Protein AF-A0A1P8ULA5-F1 (afdb_monomer)

Secondary structure (DSSP, 8-state):
-------HHHHHHHHHHTT--HHHHHHH---HHHHHHT--HHHHHHHHHHHHHHHHHT--

Radius of gyration: 11.78 Å; Cα contacts (8 Å, |Δi|>4): 28; chains: 1; bounding box: 31×32×24 Å

Organism: NCBI:txid1765967

pLDDT: mean 74.49, std 12.38, range [41.25, 85.44]

Structure (mmCIF, N/CA/C/O backbone):
data_AF-A0A1P8ULA5-F1
#
_entry.id   AF-A0A1P8ULA5-F1
#
loop_
_atom_site.group_PDB
_atom_site.id
_atom_site.type_symbol
_atom_site.label_atom_id
_atom_site.label_alt_id
_atom_site.label_comp_id
_atom_site.label_asym_id
_atom_site.label_entity_id
_atom_site.label_seq_id
_atom_site.pdbx_PDB_ins_code
_atom_site.Cartn_x
_atom_site.Cartn_y
_atom_site.Cartn_z
_atom_site.occupancy
_atom_site.B_iso_or_equiv
_atom_site.auth_seq_id
_atom_site.auth_comp_id
_atom_site.auth_asym_id
_atom_site.auth_atom_id
_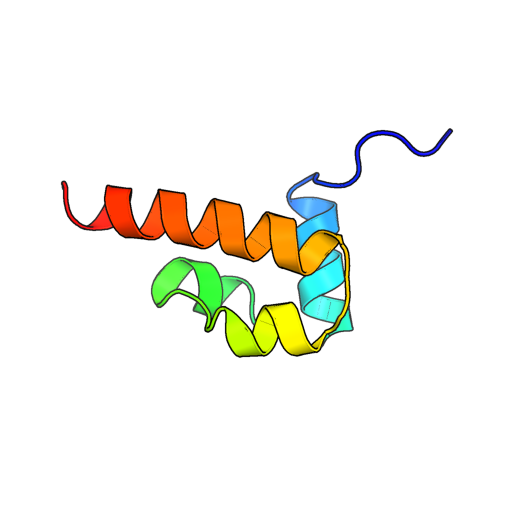atom_site.pdbx_PDB_model_num
ATOM 1 N N . MET A 1 1 ? 18.888 -4.713 -9.806 1.00 41.25 1 MET A N 1
ATOM 2 C CA . MET A 1 1 ? 18.501 -5.611 -8.692 1.00 41.25 1 MET A CA 1
ATOM 3 C C . MET A 1 1 ? 17.320 -4.969 -7.973 1.00 41.25 1 MET A C 1
ATOM 5 O O . MET A 1 1 ? 17.286 -3.753 -7.869 1.00 41.25 1 MET A O 1
ATOM 9 N N . ARG A 1 2 ? 16.306 -5.764 -7.629 1.00 49.00 2 ARG A N 1
ATOM 10 C CA . ARG A 1 2 ? 14.927 -5.372 -7.285 1.00 49.00 2 ARG A CA 1
ATOM 11 C C . ARG A 1 2 ? 14.813 -4.789 -5.861 1.00 49.00 2 ARG A C 1
ATOM 13 O O . ARG A 1 2 ? 14.440 -5.501 -4.941 1.00 49.00 2 ARG A O 1
ATOM 20 N N . ALA A 1 3 ? 15.130 -3.512 -5.685 1.00 47.81 3 ALA A N 1
ATOM 21 C CA . ALA A 1 3 ? 14.950 -2.760 -4.439 1.00 47.81 3 ALA A CA 1
ATOM 22 C C . ALA A 1 3 ? 14.505 -1.354 -4.866 1.00 47.81 3 ALA A C 1
ATOM 24 O O . ALA A 1 3 ? 15.211 -0.713 -5.625 1.00 47.81 3 ALA A O 1
ATOM 25 N N . VAL A 1 4 ? 13.320 -0.823 -4.588 1.00 47.72 4 VAL A N 1
ATOM 26 C CA . VAL A 1 4 ? 12.558 -0.774 -3.344 1.00 47.72 4 VAL A CA 1
ATOM 27 C C . VAL A 1 4 ? 11.092 -0.637 -3.776 1.00 47.72 4 VAL A C 1
ATOM 29 O O . VAL A 1 4 ? 10.681 0.400 -4.290 1.00 47.72 4 VAL A O 1
ATOM 32 N N . GLY A 1 5 ? 10.320 -1.720 -3.687 1.00 55.25 5 GLY A N 1
ATOM 33 C CA . GLY A 1 5 ? 8.994 -1.851 -4.303 1.00 55.25 5 GLY A CA 1
ATOM 34 C C . GLY A 1 5 ? 7.883 -1.031 -3.645 1.00 55.25 5 GLY A C 1
ATOM 35 O O . GLY A 1 5 ? 6.973 -1.626 -3.089 1.00 55.25 5 GLY A O 1
ATOM 36 N N . LEU A 1 6 ? 7.959 0.302 -3.651 1.00 58.47 6 LEU A N 1
ATOM 37 C CA . LEU A 1 6 ? 6.809 1.193 -3.415 1.00 58.47 6 LEU A CA 1
ATOM 38 C C . LEU A 1 6 ? 7.068 2.596 -3.990 1.00 58.47 6 LEU A C 1
ATOM 40 O O . LEU A 1 6 ? 7.035 3.599 -3.287 1.00 58.47 6 LEU A O 1
ATOM 44 N N . CYS A 1 7 ? 7.378 2.690 -5.282 1.00 68.69 7 CYS A N 1
ATOM 45 C CA . CYS A 1 7 ? 7.214 3.975 -5.961 1.00 68.69 7 CYS A CA 1
ATOM 46 C C . CYS A 1 7 ? 5.713 4.179 -6.212 1.00 68.69 7 CYS A C 1
ATOM 48 O O . CYS A 1 7 ? 5.053 3.226 -6.623 1.00 68.69 7 CYS A O 1
ATOM 50 N N . VAL A 1 8 ? 5.187 5.402 -6.052 1.00 66.94 8 VAL A N 1
ATOM 51 C CA . VAL A 1 8 ? 3.789 5.757 -6.395 1.00 66.94 8 VAL A CA 1
ATOM 52 C C . VAL A 1 8 ? 3.390 5.235 -7.780 1.00 66.94 8 VAL A C 1
ATOM 54 O O . VAL A 1 8 ? 2.265 4.791 -7.987 1.00 66.94 8 VAL A O 1
ATOM 57 N N . ASN A 1 9 ? 4.336 5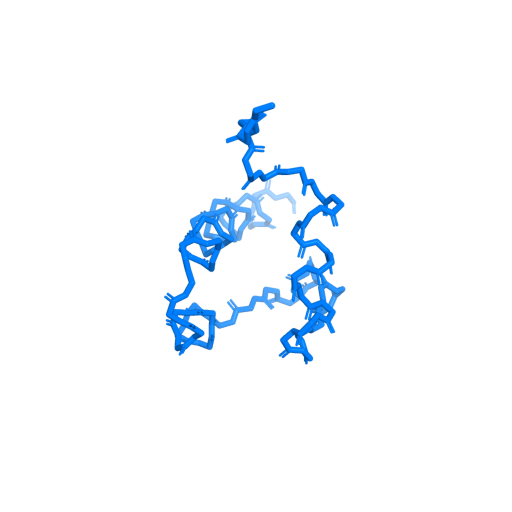.220 -8.721 1.00 75.81 9 ASN A N 1
ATOM 58 C CA . ASN A 1 9 ? 4.128 4.700 -10.068 1.00 75.81 9 ASN A CA 1
ATOM 59 C C . ASN A 1 9 ? 3.932 3.167 -10.086 1.00 75.81 9 ASN A C 1
ATOM 61 O O . ASN A 1 9 ? 3.066 2.648 -10.790 1.00 75.81 9 ASN A O 1
ATOM 65 N N . GLY A 1 10 ? 4.678 2.440 -9.249 1.00 79.31 10 GLY A N 1
ATOM 66 C CA . GLY A 1 10 ? 4.527 0.997 -9.049 1.00 79.31 10 GLY A CA 1
ATOM 67 C C . GLY A 1 10 ? 3.211 0.642 -8.360 1.00 79.31 10 GLY A C 1
ATOM 68 O O . GLY A 1 10 ? 2.513 -0.256 -8.820 1.00 79.31 10 GLY A O 1
ATOM 69 N N . THR A 1 11 ? 2.826 1.401 -7.332 1.00 77.50 11 THR A N 1
ATOM 70 C CA . THR A 1 11 ? 1.531 1.242 -6.659 1.00 77.50 11 THR A CA 1
ATOM 71 C C . THR A 1 11 ? 0.381 1.507 -7.625 1.00 77.50 11 THR A C 1
ATOM 73 O O . THR A 1 11 ? -0.507 0.675 -7.760 1.00 77.50 11 THR A O 1
ATOM 76 N N . ARG A 1 12 ? 0.431 2.601 -8.395 1.00 81.19 12 ARG A N 1
ATOM 77 C CA . ARG A 1 12 ? -0.583 2.915 -9.414 1.00 81.19 12 ARG A CA 1
ATOM 78 C C . ARG A 1 12 ? -0.687 1.829 -10.487 1.00 81.19 12 ARG A C 1
ATOM 80 O O . ARG A 1 12 ? -1.788 1.470 -10.889 1.00 81.19 12 ARG A O 1
ATOM 87 N N . THR A 1 13 ? 0.447 1.300 -10.942 1.00 83.38 13 THR A N 1
ATOM 88 C CA . THR A 1 13 ? 0.476 0.200 -11.918 1.00 83.38 13 THR A CA 1
ATOM 89 C C . THR A 1 13 ? -0.115 -1.082 -11.335 1.00 83.38 13 THR A C 1
ATOM 91 O O . THR A 1 13 ? -0.787 -1.818 -12.047 1.00 83.38 13 THR A O 1
ATOM 94 N N . TRP A 1 14 ? 0.113 -1.357 -10.052 1.00 84.00 14 TRP A N 1
ATOM 95 C CA . TRP A 1 14 ? -0.486 -2.494 -9.358 1.00 84.00 14 TRP A CA 1
ATOM 96 C C . TRP A 1 14 ? -1.999 -2.337 -9.217 1.00 84.00 14 TRP A C 1
ATOM 98 O O . TRP A 1 14 ? -2.718 -3.230 -9.641 1.00 84.00 14 TRP A O 1
ATOM 108 N N . PHE A 1 15 ? -2.487 -1.173 -8.780 1.00 83.94 15 PHE A N 1
ATOM 109 C CA . PHE A 1 15 ? -3.925 -0.873 -8.758 1.00 83.94 15 PHE A CA 1
ATOM 110 C C . PHE A 1 15 ? -4.575 -1.138 -10.125 1.00 83.94 15 PHE A C 1
ATOM 112 O O . PHE A 1 15 ? -5.544 -1.882 -10.212 1.00 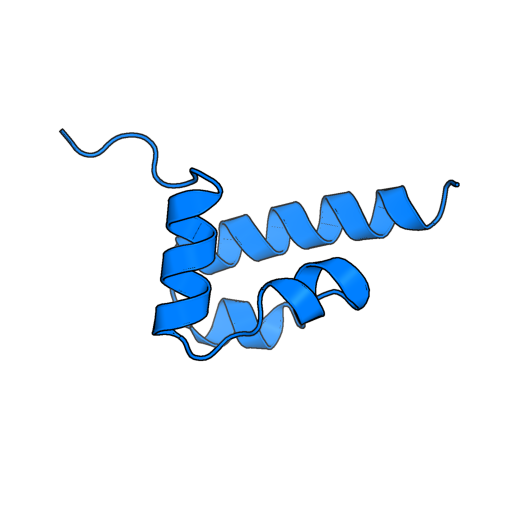83.94 15 PHE A O 1
ATOM 119 N N . ALA A 1 16 ? -3.961 -0.647 -11.207 1.00 84.44 16 ALA A N 1
ATOM 120 C CA . ALA A 1 16 ? -4.449 -0.876 -12.567 1.00 84.44 16 ALA A CA 1
ATOM 121 C C . ALA A 1 16 ? -4.424 -2.354 -13.012 1.00 84.44 16 ALA A C 1
ATOM 123 O O . ALA A 1 16 ? -5.209 -2.742 -13.869 1.00 84.44 16 ALA A O 1
ATOM 124 N N . ARG A 1 17 ? -3.529 -3.188 -12.464 1.00 84.94 17 ARG A N 1
ATOM 125 C CA . ARG A 1 17 ? -3.479 -4.636 -12.753 1.00 84.94 17 ARG A CA 1
ATOM 126 C C . ARG A 1 17 ? -4.535 -5.432 -11.995 1.00 84.94 17 ARG A C 1
ATOM 128 O O . ARG A 1 17 ? -4.931 -6.487 -12.472 1.00 84.94 17 ARG A O 1
ATOM 135 N N . HIS A 1 18 ? -4.949 -4.941 -10.833 1.00 81.81 18 HIS A N 1
ATOM 136 C CA . HIS A 1 18 ? -5.949 -5.578 -9.977 1.00 81.81 18 HIS A CA 1
ATOM 137 C C . HIS A 1 18 ? -7.361 -5.014 -10.184 1.00 81.81 18 HIS A C 1
ATOM 139 O O . HIS A 1 18 ? -8.248 -5.335 -9.404 1.00 81.81 18 HIS A O 1
ATOM 145 N N . ASP A 1 19 ? -7.566 -4.190 -11.220 1.00 81.06 19 ASP A N 1
ATOM 146 C CA . ASP A 1 19 ? -8.835 -3.497 -11.498 1.00 81.06 19 ASP A CA 1
ATOM 147 C C . ASP A 1 19 ? -9.318 -2.629 -10.315 1.00 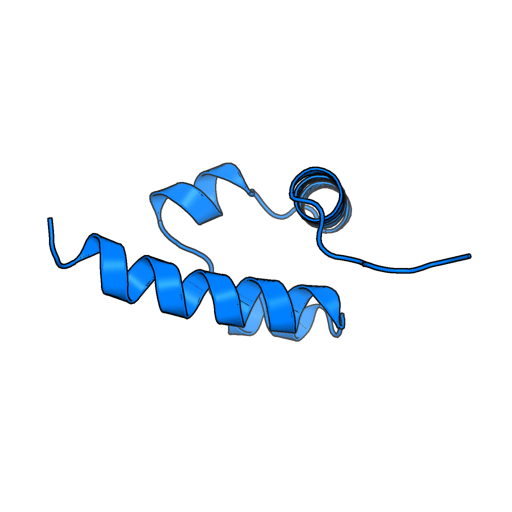81.06 19 ASP A C 1
ATOM 149 O O . ASP A 1 19 ? -10.505 -2.414 -10.094 1.00 81.06 19 ASP A O 1
ATOM 153 N N . LEU A 1 20 ? -8.370 -2.120 -9.521 1.00 82.25 20 LEU A N 1
ATOM 154 C CA . LEU A 1 20 ? -8.638 -1.264 -8.372 1.00 82.25 20 LEU A CA 1
ATOM 155 C C . LEU A 1 20 ? -8.496 0.210 -8.765 1.00 82.25 20 LEU A C 1
ATOM 157 O O . LEU A 1 20 ? -7.536 0.616 -9.428 1.00 82.25 20 LEU A O 1
ATOM 161 N N . ASP A 1 21 ? -9.409 1.047 -8.276 1.00 82.88 21 ASP A N 1
ATOM 162 C CA . ASP A 1 21 ? -9.416 2.471 -8.602 1.00 82.88 21 ASP A CA 1
ATOM 163 C C . ASP A 1 21 ? -8.583 3.292 -7.601 1.00 82.88 21 ASP A C 1
ATOM 165 O O . ASP A 1 21 ? -8.990 3.584 -6.474 1.00 82.88 21 ASP A O 1
ATOM 169 N N 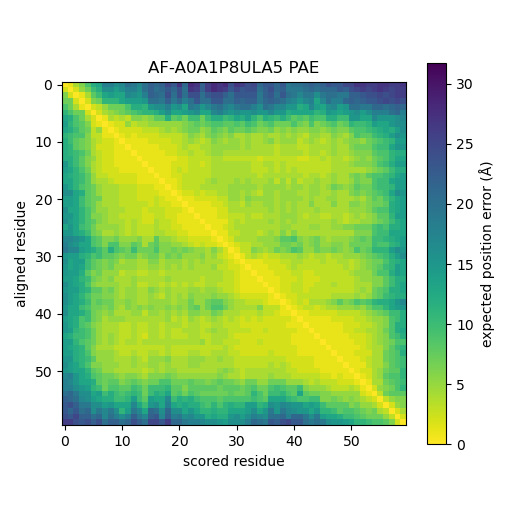. PHE A 1 22 ? -7.385 3.696 -8.033 1.00 79.75 22 PHE A N 1
ATOM 170 C CA . PHE A 1 22 ? -6.465 4.496 -7.216 1.00 79.75 22 PHE A CA 1
ATOM 171 C C . PHE A 1 22 ? -7.010 5.898 -6.895 1.00 79.75 22 PHE A C 1
ATOM 173 O O . PHE A 1 22 ? -6.651 6.499 -5.883 1.00 79.75 22 PHE A O 1
ATOM 180 N N . ARG A 1 23 ? -7.869 6.461 -7.750 1.00 81.81 23 ARG A N 1
ATOM 181 C CA . ARG A 1 23 ? -8.436 7.794 -7.525 1.00 81.81 23 ARG A CA 1
ATOM 182 C C . ARG A 1 23 ? -9.601 7.729 -6.546 1.00 81.81 23 ARG A C 1
ATOM 184 O O . ARG A 1 23 ? -9.711 8.625 -5.711 1.00 81.81 23 ARG A O 1
ATOM 191 N N . ALA A 1 24 ? -10.422 6.680 -6.615 1.00 81.81 24 ALA A N 1
ATOM 192 C CA . ALA A 1 24 ? -11.408 6.383 -5.579 1.00 81.81 24 ALA A CA 1
ATOM 193 C C . ALA A 1 24 ? -10.713 6.173 -4.226 1.00 81.81 24 ALA A C 1
ATOM 195 O O . ALA A 1 24 ? -11.099 6.811 -3.251 1.00 81.81 24 ALA A O 1
ATOM 196 N N . PHE A 1 25 ? -9.607 5.421 -4.209 1.00 79.94 25 PHE A N 1
ATOM 197 C CA . PHE A 1 25 ? -8.776 5.227 -3.020 1.00 79.94 25 PHE A CA 1
ATOM 198 C C . PHE A 1 25 ? -8.306 6.538 -2.374 1.00 79.94 25 PHE A C 1
ATOM 200 O O . PHE A 1 25 ? -8.409 6.697 -1.165 1.00 79.94 25 PHE A O 1
ATOM 207 N N . LEU A 1 26 ? -7.819 7.506 -3.156 1.00 78.88 26 LEU A N 1
ATOM 208 C CA . LEU A 1 26 ? -7.356 8.793 -2.614 1.00 78.88 26 LEU A CA 1
ATOM 209 C C . LEU A 1 26 ? -8.486 9.712 -2.123 1.00 78.88 26 LEU A C 1
ATOM 211 O O . LEU A 1 26 ? -8.230 10.629 -1.341 1.00 78.88 26 LEU A O 1
ATOM 215 N N . ARG A 1 27 ? -9.709 9.533 -2.634 1.00 80.06 27 ARG A N 1
ATOM 216 C CA . ARG A 1 27 ? -10.853 10.399 -2.322 1.00 80.06 27 ARG A CA 1
ATOM 217 C C . ARG A 1 27 ? -11.675 9.866 -1.152 1.00 80.06 27 ARG A C 1
ATOM 219 O O . ARG A 1 27 ? -11.969 10.631 -0.242 1.00 80.06 27 ARG A O 1
ATOM 226 N N . ASP A 1 28 ? -12.051 8.595 -1.223 1.00 78.19 28 ASP A N 1
ATOM 227 C CA . ASP A 1 28 ? -12.943 7.912 -0.278 1.00 78.19 28 ASP A CA 1
ATOM 228 C C . ASP A 1 28 ? -12.180 6.990 0.689 1.00 78.19 28 ASP A C 1
ATOM 230 O O . ASP A 1 28 ? -12.728 6.570 1.703 1.00 78.19 28 ASP A O 1
ATOM 234 N N . GLY A 1 29 ? -10.914 6.674 0.401 1.00 74.62 29 GLY A N 1
ATOM 235 C CA . GLY A 1 29 ? -10.230 5.534 1.008 1.00 74.62 29 GLY A CA 1
ATOM 236 C C . GLY A 1 29 ? -10.508 4.241 0.234 1.00 74.62 29 GLY A C 1
ATOM 237 O O . GLY A 1 29 ? -11.214 4.222 -0.774 1.00 74.62 29 GLY A O 1
ATOM 238 N N . CYS A 1 30 ? -9.910 3.137 0.674 1.00 75.19 30 CYS A N 1
ATOM 239 C CA . CYS A 1 30 ? -10.216 1.800 0.163 1.00 75.19 30 CYS A CA 1
ATOM 240 C C . CYS A 1 30 ? -10.334 0.849 1.340 1.00 75.19 30 CYS A C 1
ATOM 242 O O . CYS A 1 30 ? -9.675 1.016 2.369 1.00 75.19 30 CYS A O 1
ATOM 244 N N . ASP A 1 31 ? -11.187 -0.144 1.152 1.00 81.81 31 ASP A N 1
ATOM 245 C CA . ASP A 1 31 ? -11.410 -1.198 2.108 1.00 81.81 31 ASP A CA 1
ATOM 246 C C . ASP A 1 31 ? -10.150 -2.067 2.261 1.00 81.81 31 ASP A C 1
ATOM 248 O O . ASP A 1 31 ? -9.590 -2.598 1.294 1.00 81.81 31 ASP A O 1
ATOM 252 N N . ALA A 1 32 ? -9.673 -2.170 3.502 1.00 82.31 32 ALA A N 1
ATOM 253 C CA . ALA A 1 32 ? -8.44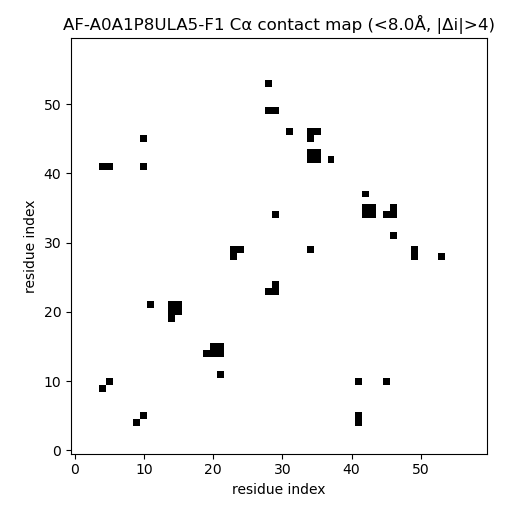8 -2.893 3.813 1.00 82.31 32 ALA A CA 1
ATOM 254 C C . ALA A 1 32 ? -8.572 -4.391 3.510 1.00 82.31 32 ALA A C 1
ATOM 256 O O . ALA A 1 32 ? -7.588 -5.001 3.096 1.00 82.31 32 ALA A O 1
ATOM 257 N N . ASP A 1 33 ? -9.763 -4.965 3.678 1.00 82.75 33 ASP A N 1
ATOM 258 C CA . ASP A 1 33 ? -10.049 -6.367 3.383 1.00 82.75 33 ASP A CA 1
ATOM 259 C C . ASP A 1 33 ? -9.968 -6.635 1.880 1.00 82.75 33 ASP A C 1
ATOM 261 O O . ASP A 1 33 ? -9.349 -7.609 1.461 1.00 82.75 33 ASP A O 1
ATOM 265 N N . THR A 1 34 ? -10.480 -5.721 1.052 1.00 82.31 34 THR A N 1
ATOM 266 C CA . THR A 1 34 ? -10.366 -5.807 -0.416 1.00 82.31 34 THR A CA 1
ATOM 267 C C . THR A 1 34 ? -8.907 -5.825 -0.873 1.00 82.31 34 THR A C 1
ATOM 269 O O . THR A 1 34 ? -8.517 -6.625 -1.723 1.00 82.31 34 THR A O 1
ATOM 272 N N . LEU A 1 35 ? -8.069 -4.976 -0.275 1.00 82.12 35 LEU A N 1
ATOM 273 C CA . LEU A 1 35 ? -6.634 -4.959 -0.548 1.00 82.12 35 LEU A CA 1
ATOM 274 C C . LEU A 1 35 ? -5.962 -6.244 -0.030 1.00 82.12 35 L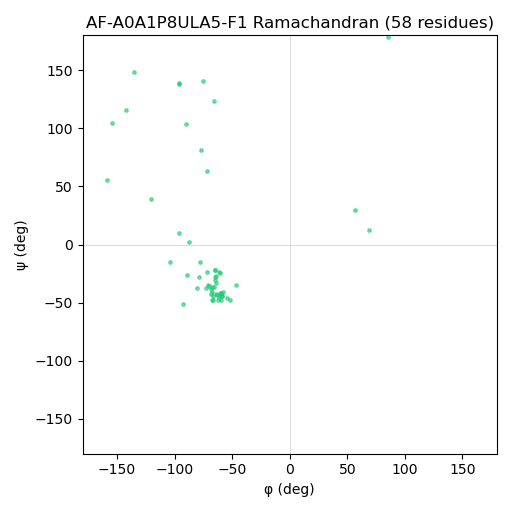EU A C 1
ATOM 276 O O . LEU A 1 35 ? -5.225 -6.890 -0.773 1.00 82.12 35 LEU A O 1
ATOM 280 N N . LEU A 1 36 ? -6.231 -6.667 1.205 1.00 83.62 36 LEU A N 1
ATOM 281 C CA . LEU A 1 36 ? -5.641 -7.880 1.787 1.00 83.62 36 LEU A CA 1
ATOM 282 C C . LEU A 1 36 ? -6.072 -9.168 1.068 1.00 83.62 36 LEU A C 1
ATOM 284 O O . LEU A 1 36 ? -5.261 -10.089 0.961 1.00 83.62 36 LEU A O 1
ATOM 288 N N . ALA A 1 37 ? -7.279 -9.214 0.499 1.00 85.44 37 ALA A N 1
ATOM 289 C CA . ALA A 1 37 ? -7.782 -10.332 -0.303 1.00 85.44 37 ALA A CA 1
ATOM 290 C C . ALA A 1 37 ? -6.937 -10.594 -1.559 1.00 85.44 37 ALA A C 1
ATOM 292 O O . ALA A 1 37 ? -6.893 -11.718 -2.057 1.00 85.44 37 ALA A O 1
ATOM 293 N N . THR A 1 38 ? -6.208 -9.582 -2.038 1.00 81.31 38 THR A N 1
ATOM 294 C CA . THR A 1 38 ? -5.253 -9.725 -3.143 1.00 81.31 38 THR A CA 1
ATOM 295 C C . THR A 1 38 ? -4.072 -10.639 -2.787 1.00 81.31 38 THR A C 1
ATOM 297 O O . THR A 1 38 ? -3.414 -11.162 -3.681 1.00 81.31 38 THR A O 1
ATOM 300 N N . GLY A 1 39 ? -3.777 -10.834 -1.491 1.00 80.12 39 GLY A N 1
ATOM 301 C CA . GLY A 1 39 ? -2.683 -11.691 -1.012 1.00 80.12 39 GLY A CA 1
ATOM 302 C C . GLY A 1 39 ? -1.278 -11.160 -1.320 1.00 80.12 39 GLY A C 1
ATOM 303 O O . GLY A 1 39 ? -0.291 -11.880 -1.181 1.00 80.12 39 GLY A O 1
ATOM 304 N N . ASP A 1 40 ? -1.179 -9.901 -1.748 1.00 82.50 40 ASP A N 1
ATOM 305 C CA . ASP A 1 40 ? 0.053 -9.292 -2.232 1.00 82.50 40 ASP A CA 1
ATOM 306 C C . ASP A 1 40 ? 0.772 -8.507 -1.129 1.00 82.50 40 ASP A C 1
ATOM 308 O O . ASP A 1 40 ? 0.172 -7.705 -0.409 1.00 82.50 40 ASP A O 1
ATOM 312 N N . ALA A 1 41 ? 2.099 -8.633 -1.058 1.00 81.62 41 ALA A N 1
ATOM 313 C CA . ALA A 1 41 ? 2.912 -7.863 -0.110 1.00 81.62 41 ALA A CA 1
ATOM 314 C C . ALA A 1 41 ? 2.794 -6.340 -0.334 1.00 81.62 41 ALA A C 1
ATOM 316 O O . ALA A 1 41 ? 3.003 -5.550 0.587 1.00 81.62 41 ALA A O 1
ATOM 317 N N . MET A 1 42 ? 2.446 -5.912 -1.555 1.00 79.81 42 MET A N 1
ATOM 318 C CA . MET A 1 42 ? 2.145 -4.508 -1.846 1.00 79.81 42 MET A CA 1
ATOM 319 C C . MET A 1 42 ? 0.821 -4.055 -1.237 1.00 79.81 42 MET A C 1
ATOM 321 O O . MET A 1 42 ? 0.744 -2.919 -0.776 1.00 79.81 42 MET A O 1
ATOM 325 N N . ALA A 1 43 ? -0.184 -4.928 -1.168 1.00 84.12 43 ALA A N 1
ATOM 326 C CA . ALA A 1 43 ? -1.479 -4.578 -0.612 1.00 84.12 43 ALA A CA 1
ATOM 327 C C . ALA A 1 43 ? -1.374 -4.217 0.872 1.00 84.12 43 ALA A C 1
ATOM 329 O O . ALA A 1 43 ? -1.884 -3.181 1.285 1.00 84.12 43 ALA A O 1
ATOM 330 N N . GLN A 1 44 ? -0.611 -4.989 1.653 1.00 84.25 44 GLN A N 1
ATOM 331 C CA . GLN A 1 44 ? -0.376 -4.684 3.068 1.00 84.25 44 GLN A CA 1
ATOM 332 C C . GLN A 1 44 ? 0.258 -3.296 3.261 1.00 84.25 44 GLN A C 1
ATOM 334 O O . GLN A 1 44 ? -0.153 -2.537 4.134 1.00 84.25 44 GLN A O 1
ATOM 339 N N . ARG A 1 45 ? 1.217 -2.926 2.402 1.00 83.31 45 ARG A N 1
ATOM 340 C CA . ARG A 1 45 ? 1.886 -1.614 2.453 1.00 83.31 45 ARG A CA 1
ATOM 341 C C . ARG A 1 45 ? 0.959 -0.471 2.044 1.00 83.31 45 ARG A C 1
ATOM 343 O O . ARG A 1 45 ? 1.052 0.619 2.597 1.00 83.31 45 ARG A O 1
ATOM 350 N N . VAL A 1 46 ? 0.065 -0.716 1.086 1.00 80.44 46 VAL A N 1
ATOM 351 C CA . VAL A 1 46 ? -0.972 0.242 0.682 1.00 80.44 46 VAL A CA 1
ATOM 352 C C . VAL A 1 46 ? -1.985 0.450 1.805 1.00 80.44 46 VAL A C 1
ATOM 354 O O . VAL A 1 46 ? -2.309 1.595 2.096 1.00 80.44 46 VAL A O 1
ATOM 357 N N . VAL A 1 47 ? -2.442 -0.621 2.460 1.00 84.56 47 VAL A N 1
ATOM 358 C CA . VAL A 1 47 ? -3.369 -0.559 3.605 1.00 84.56 47 VAL A CA 1
ATOM 359 C C . VAL A 1 47 ? -2.764 0.218 4.769 1.00 84.56 47 VAL A C 1
ATOM 361 O O . VAL A 1 47 ? -3.438 1.048 5.372 1.00 84.56 47 VAL A O 1
ATOM 364 N N . GLU A 1 48 ? -1.491 -0.024 5.076 1.00 83.94 48 GLU A N 1
ATOM 365 C CA . GLU A 1 48 ? -0.781 0.695 6.135 1.00 83.94 48 GLU A CA 1
ATOM 366 C C . GLU A 1 48 ? -0.701 2.200 5.836 1.00 83.94 48 GLU A C 1
ATOM 368 O O . GLU A 1 48 ? -1.048 3.015 6.689 1.00 83.94 48 GLU A O 1
ATOM 373 N N . HIS A 1 49 ? -0.363 2.575 4.597 1.00 79.50 49 HIS A N 1
ATOM 374 C CA . HIS A 1 49 ? -0.347 3.978 4.179 1.00 79.50 49 HIS A CA 1
ATOM 375 C C . HIS A 1 49 ? -1.749 4.608 4.141 1.00 79.50 49 HIS A C 1
ATOM 377 O O . HIS A 1 49 ? -1.909 5.775 4.486 1.00 79.50 49 HIS A O 1
ATOM 383 N N . ALA A 1 50 ? -2.771 3.845 3.741 1.00 79.38 50 ALA A N 1
ATOM 384 C CA . ALA A 1 50 ? -4.160 4.295 3.741 1.00 79.38 50 ALA A CA 1
ATOM 385 C C . ALA A 1 50 ? -4.617 4.686 5.148 1.00 79.38 50 ALA A C 1
ATOM 387 O O . ALA A 1 50 ? -5.177 5.761 5.334 1.00 79.38 50 ALA A O 1
ATOM 388 N N . ARG A 1 51 ? -4.332 3.827 6.137 1.00 80.31 51 ARG A N 1
ATOM 389 C CA . ARG A 1 51 ? -4.686 4.052 7.545 1.00 80.31 51 ARG A CA 1
ATOM 390 C C . ARG A 1 51 ? -4.040 5.316 8.107 1.00 80.31 51 ARG A C 1
ATOM 392 O O . ARG A 1 51 ? -4.711 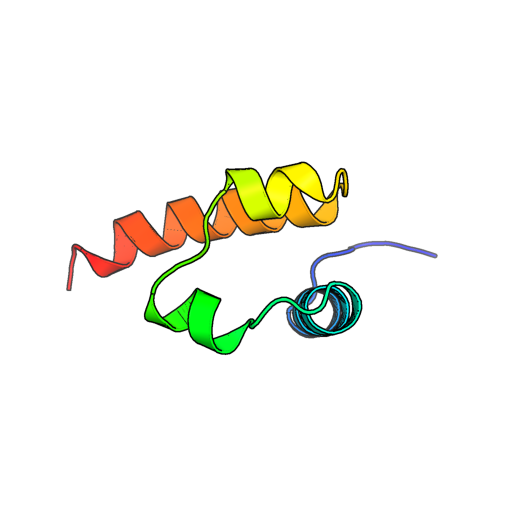6.071 8.801 1.00 80.31 51 ARG A O 1
ATOM 399 N N . ASP A 1 52 ? -2.774 5.559 7.775 1.00 76.12 52 ASP A N 1
ATOM 400 C CA . ASP A 1 52 ? -2.045 6.760 8.202 1.00 76.12 52 ASP A CA 1
ATOM 401 C C . ASP A 1 52 ? -2.658 8.049 7.616 1.00 76.12 52 ASP A C 1
ATOM 403 O O . ASP A 1 52 ? -2.880 9.028 8.328 1.00 76.12 52 ASP A O 1
ATOM 407 N N . GLN A 1 53 ? -3.037 8.020 6.333 1.00 71.81 53 GLN A N 1
ATOM 408 C CA . GLN A 1 53 ? -3.638 9.164 5.636 1.00 71.81 53 GLN A CA 1
ATOM 409 C C . GLN A 1 53 ? -5.079 9.452 6.075 1.00 71.81 53 GLN A C 1
ATOM 411 O O . GLN A 1 53 ? -5.463 10.618 6.182 1.00 71.81 53 GLN A O 1
ATOM 416 N N . SER A 1 54 ? -5.884 8.419 6.341 1.00 66.06 54 SER A N 1
ATOM 417 C CA . SER A 1 54 ? -7.247 8.580 6.863 1.00 66.06 54 SER A CA 1
ATOM 418 C C . SER A 1 54 ? -7.246 9.324 8.199 1.00 66.06 54 SER A C 1
ATOM 420 O O . SER A 1 54 ? -7.993 10.289 8.332 1.00 66.06 54 SER A O 1
ATOM 422 N N . SER A 1 55 ? -6.331 8.977 9.114 1.00 62.91 55 SER A N 1
ATOM 423 C CA . SER A 1 55 ? -6.145 9.694 10.388 1.00 62.91 55 SER A CA 1
ATOM 424 C C . SER A 1 55 ? -5.650 11.136 10.226 1.00 62.91 55 SER A C 1
ATOM 426 O O . SER A 1 55 ? -5.822 11.952 11.127 1.00 62.91 55 SER A O 1
ATOM 428 N N . GLN A 1 56 ? -5.017 11.481 9.100 1.00 60.34 56 GLN A N 1
ATOM 429 C CA . GLN A 1 56 ? -4.516 12.837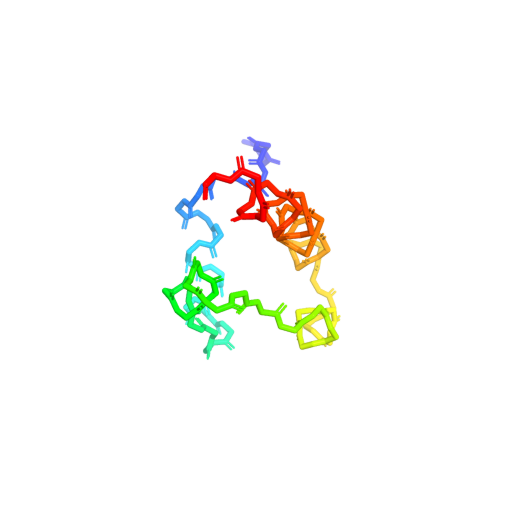 8.854 1.00 60.34 56 GLN A CA 1
ATOM 430 C C . GLN A 1 56 ? -5.564 13.743 8.188 1.00 60.34 56 GLN A C 1
ATOM 432 O O . GLN A 1 56 ? -5.542 14.958 8.376 1.00 60.34 56 GLN A O 1
ATOM 437 N N . ARG A 1 57 ? -6.516 13.167 7.442 1.00 57.28 57 ARG A N 1
ATOM 438 C CA . ARG A 1 57 ? -7.571 13.910 6.729 1.00 57.28 57 ARG A CA 1
ATOM 439 C C . ARG A 1 57 ? -8.711 14.391 7.634 1.00 57.28 57 ARG A C 1
ATOM 441 O O . ARG A 1 57 ? -9.477 15.251 7.218 1.00 57.28 57 ARG A O 1
ATOM 448 N N . GLU A 1 58 ? -8.804 13.860 8.852 1.00 51.84 58 GLU A N 1
ATOM 449 C CA . GLU A 1 58 ? -9.739 14.280 9.909 1.00 51.84 58 GLU A CA 1
ATOM 450 C C . GLU A 1 58 ? -9.208 15.434 10.795 1.00 51.84 58 GLU A C 1
ATOM 452 O O . GLU A 1 58 ? -9.902 15.880 11.705 1.00 51.84 58 GLU A O 1
ATOM 457 N N . GLN A 1 59 ? -8.008 15.964 10.512 1.00 45.91 59 GLN A N 1
ATOM 458 C CA . GLN A 1 59 ? -7.340 17.043 11.267 1.00 45.91 59 GLN A CA 1
ATOM 459 C C . GLN A 1 59 ? -7.044 18.287 10.393 1.00 45.91 59 GLN A C 1
ATOM 461 O O . GLN A 1 59 ? -5.970 18.884 10.504 1.00 45.91 59 GLN A O 1
ATOM 466 N N . GLY A 1 60 ? -7.960 18.666 9.493 1.00 43.75 60 GLY A N 1
ATOM 467 C CA . GLY A 1 60 ? -7.819 19.839 8.614 1.00 43.75 60 GLY A CA 1
ATOM 468 C C . GLY A 1 60 ? -9.126 20.569 8.364 1.00 43.75 60 GLY A C 1
ATOM 469 O O . GLY A 1 60 ? -10.056 19.915 7.844 1.00 43.75 60 GLY A O 1
#

Solvent-accessible surface area (backbone atoms only — not comparable to full-atom values): 3761 Å² total; per-residue (Å²): 128,101,75,73,96,70,46,72,69,55,52,51,52,48,28,62,72,70,78,42,63,65,67,52,33,76,73,79,49,71,64,55,63,69,38,51,71,68,74,42,80,60,29,56,55,50,42,54,52,49,56,57,49,57,68,53,66,79,73,116

Mean predicted aligned error: 7.28 Å

Sequence (60 aa):
MRAVGLCVNGTRTWFARHDLDFRAFLRDGCDADTLLATGDAMAQRVVEHARDQSSQREQG

Foldseek 3Di:
DDPDQDDVVNLVVVCVVLVHDVVCCVPVNDDLVSLVVVVDPVSVVSSVVSVVVVVVVVPD